Protein AF-A0A368RLR1-F1 (afdb_monomer)

Mean predicted aligned error: 16.62 Å

pLDDT: mean 77.95, std 17.74, range [34.47, 95.94]

Secondary structure (DSSP, 8-state):
-----------------------------------S-HHHHHHHHHHHHHHHHHHHHHHHHHHHHHHHTT--TTSHHHHHHHHHHHH-HHHHHHHHH---HHHHHHHHHHHHHHHH--

Sequence (118 aa):
MQRTWSRTPPASSARAMSKRPVWEFSVDSPTKKRSDNLEQYIRELSESVAKRSLQRADRTHDQMILKEDGIQEGSPLHNQAMYLCTKSAEYRSTFMEMTTKEGRMSWIQFYWDMTNKK

Radius of gyration: 34.32 Å; Cα contacts (8 Å, |Δi|>4): 33; chains: 1; bounding box: 78×87×54 Å

Structure (mmCIF, N/CA/C/O backbone):
data_AF-A0A368RLR1-F1
#
_entry.id   AF-A0A368RLR1-F1
#
loop_
_atom_site.group_PDB
_atom_site.id
_atom_site.type_symbol
_atom_site.label_atom_id
_atom_site.label_alt_id
_atom_site.label_comp_id
_atom_site.label_asym_id
_atom_site.label_entity_id
_atom_site.label_seq_id
_atom_site.pdbx_PDB_ins_code
_atom_site.Cartn_x
_atom_site.Cartn_y
_atom_site.Cartn_z
_atom_site.occupancy
_atom_site.B_iso_or_equiv
_atom_si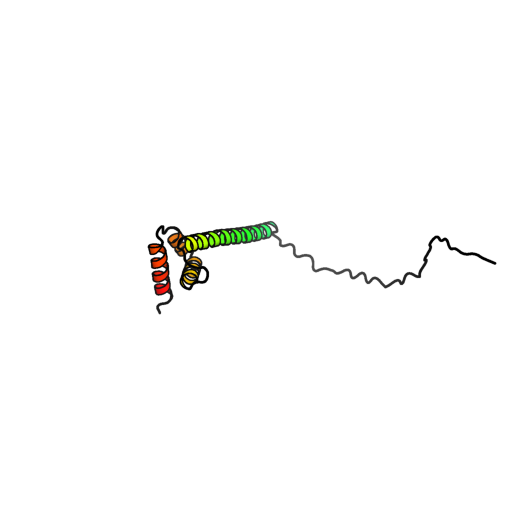te.auth_seq_id
_atom_site.auth_comp_id
_atom_site.auth_asym_id
_atom_site.auth_atom_id
_atom_site.pdbx_PDB_model_num
ATOM 1 N N . MET A 1 1 ? 58.341 -78.512 -7.259 1.00 36.22 1 MET A N 1
ATOM 2 C CA . MET A 1 1 ? 58.090 -77.752 -6.010 1.00 36.22 1 MET A CA 1
ATOM 3 C C . MET A 1 1 ? 58.127 -76.264 -6.339 1.00 36.22 1 MET A C 1
ATOM 5 O O . MET A 1 1 ? 59.086 -75.919 -6.999 1.00 36.22 1 MET A O 1
ATOM 9 N N . GLN A 1 2 ? 57.124 -75.475 -5.898 1.00 35.88 2 GLN A N 1
ATOM 10 C CA . GLN A 1 2 ? 57.090 -74.020 -5.545 1.00 35.88 2 GLN A CA 1
ATOM 11 C C . GLN A 1 2 ? 57.892 -72.985 -6.410 1.00 35.88 2 GLN A C 1
ATOM 13 O O . GLN A 1 2 ? 58.951 -73.291 -6.923 1.00 35.88 2 GLN A O 1
ATOM 18 N N . ARG A 1 3 ? 57.520 -71.703 -6.581 1.00 34.47 3 ARG A N 1
ATOM 19 C CA . ARG A 1 3 ? 56.666 -70.780 -5.796 1.00 34.47 3 ARG A CA 1
ATOM 20 C C . ARG A 1 3 ? 56.259 -69.540 -6.651 1.00 34.47 3 ARG A C 1
ATOM 22 O O . ARG A 1 3 ? 56.847 -69.310 -7.700 1.00 34.47 3 ARG A O 1
ATOM 29 N N . THR A 1 4 ? 55.294 -68.737 -6.187 1.00 46.28 4 THR A N 1
ATOM 30 C CA . THR A 1 4 ? 54.878 -67.405 -6.721 1.00 46.28 4 THR A CA 1
ATOM 31 C C . THR A 1 4 ? 55.772 -66.255 -6.173 1.00 46.28 4 THR A C 1
ATOM 33 O O . THR A 1 4 ? 56.613 -66.534 -5.320 1.00 46.28 4 THR A O 1
ATOM 36 N N . TRP A 1 5 ? 55.738 -64.970 -6.591 1.00 40.34 5 TRP A N 1
ATOM 37 C CA . TRP A 1 5 ? 54.666 -64.066 -7.092 1.00 40.34 5 TRP A CA 1
ATOM 38 C C . TRP A 1 5 ? 55.147 -62.994 -8.125 1.00 40.34 5 TRP A C 1
ATOM 40 O O . TRP A 1 5 ? 56.313 -62.950 -8.502 1.00 40.34 5 TRP A O 1
ATOM 50 N N . SER A 1 6 ? 54.215 -62.143 -8.585 1.00 52.69 6 SER A N 1
ATOM 51 C CA . SER A 1 6 ? 54.275 -61.122 -9.660 1.00 52.69 6 SER A CA 1
ATOM 52 C C . SER A 1 6 ? 55.084 -59.832 -9.390 1.00 52.69 6 SER A C 1
ATOM 54 O O . SER A 1 6 ? 55.130 -59.366 -8.253 1.00 52.69 6 SER A O 1
ATOM 56 N N . ARG A 1 7 ? 55.545 -59.138 -10.457 1.00 39.38 7 ARG A N 1
ATOM 57 C CA . ARG A 1 7 ? 55.796 -57.670 -10.463 1.00 39.38 7 ARG A CA 1
ATOM 58 C C . ARG A 1 7 ? 55.817 -57.047 -11.885 1.00 39.38 7 ARG A C 1
ATOM 60 O O . ARG A 1 7 ? 56.565 -57.500 -12.740 1.00 39.38 7 ARG A O 1
ATOM 67 N N . THR A 1 8 ? 55.004 -56.011 -12.122 1.00 48.94 8 THR A N 1
ATOM 68 C CA . THR A 1 8 ? 55.013 -55.059 -13.275 1.00 48.94 8 THR A CA 1
ATOM 69 C C . THR A 1 8 ? 56.069 -53.939 -13.058 1.00 48.94 8 THR A C 1
ATOM 71 O O . THR A 1 8 ? 56.633 -53.944 -11.959 1.00 48.94 8 THR A O 1
ATOM 74 N N . PRO A 1 9 ? 56.374 -52.966 -13.975 1.00 56.66 9 PRO A N 1
ATOM 75 C CA . PRO A 1 9 ? 55.617 -52.406 -15.133 1.00 56.66 9 PRO A CA 1
ATOM 76 C C . PRO A 1 9 ? 56.540 -52.111 -16.376 1.00 56.66 9 PRO A C 1
ATOM 78 O O . PRO A 1 9 ? 57.556 -52.795 -16.473 1.00 56.66 9 PRO A O 1
ATOM 81 N N . PRO A 1 10 ? 56.324 -51.124 -17.298 1.00 51.19 10 PRO A N 1
ATOM 82 C CA . PRO A 1 10 ? 55.143 -50.319 -17.662 1.00 51.19 10 PRO A CA 1
ATOM 83 C C . PRO A 1 10 ? 54.777 -50.281 -19.179 1.00 51.19 10 PRO A C 1
ATOM 85 O O . PRO A 1 10 ? 55.500 -50.747 -20.048 1.00 51.19 10 PRO A O 1
ATOM 88 N N . ALA A 1 11 ? 53.624 -49.658 -19.450 1.00 42.69 11 ALA A N 1
ATOM 89 C CA . ALA A 1 11 ? 53.169 -48.943 -20.658 1.00 42.69 11 ALA A CA 1
ATOM 90 C C . ALA A 1 11 ? 53.963 -48.988 -21.994 1.00 42.69 11 ALA A C 1
ATOM 92 O O . ALA A 1 11 ? 55.068 -48.468 -22.093 1.00 42.69 11 ALA A O 1
ATOM 93 N N . SER A 1 12 ? 53.244 -49.283 -23.088 1.00 47.06 12 SER A N 1
ATOM 94 C CA . SER A 1 12 ? 52.764 -48.211 -23.989 1.00 47.06 12 SER A CA 1
ATOM 95 C C . SER A 1 12 ? 51.608 -48.693 -24.879 1.00 47.06 12 SER A C 1
ATOM 97 O O . SER A 1 12 ? 51.755 -49.611 -25.682 1.00 47.06 12 SER A O 1
ATOM 99 N N . SER A 1 13 ? 50.429 -48.082 -24.730 1.00 51.44 13 SER A N 1
ATOM 100 C CA . SER A 1 13 ? 49.223 -48.424 -25.497 1.00 51.44 13 SER A CA 1
ATOM 101 C C . SER A 1 13 ? 49.091 -47.531 -26.733 1.00 51.44 13 SER A C 1
ATOM 103 O O . SER A 1 13 ? 48.354 -46.544 -26.714 1.00 51.44 13 SER A O 1
ATOM 105 N N . ALA A 1 14 ? 49.716 -47.923 -27.844 1.00 52.25 14 ALA A N 1
ATOM 106 C CA . ALA A 1 14 ? 49.429 -47.356 -29.164 1.00 52.25 14 ALA A CA 1
ATOM 107 C C . ALA A 1 14 ? 48.108 -47.920 -29.737 1.00 52.25 14 ALA A C 1
ATOM 109 O O . ALA A 1 14 ? 48.084 -48.564 -30.785 1.00 52.25 14 ALA A O 1
ATOM 110 N N . ARG A 1 15 ? 46.983 -47.716 -29.033 1.00 52.31 15 ARG A N 1
ATOM 111 C CA . ARG A 1 15 ? 45.656 -48.054 -29.574 1.00 52.31 15 ARG A CA 1
ATOM 112 C C . ARG A 1 15 ? 45.327 -47.109 -30.724 1.00 52.31 15 ARG A C 1
ATOM 114 O O . ARG A 1 15 ? 45.441 -45.895 -30.582 1.00 52.31 15 ARG A O 1
ATOM 121 N N . ALA A 1 16 ? 44.889 -47.689 -31.840 1.00 55.06 16 ALA A N 1
ATOM 122 C CA . ALA A 1 16 ? 44.494 -46.969 -33.042 1.00 55.06 16 ALA A CA 1
ATOM 123 C C . ALA A 1 16 ? 43.513 -45.830 -32.716 1.00 55.06 16 ALA A C 1
ATOM 125 O O . ALA A 1 16 ? 42.386 -46.059 -32.270 1.00 55.06 16 ALA A O 1
ATOM 126 N N . MET A 1 17 ? 43.955 -44.594 -32.947 1.00 53.47 17 MET A N 1
ATOM 127 C CA . MET A 1 17 ? 43.134 -43.401 -32.770 1.00 53.47 17 MET A CA 1
ATOM 128 C C . MET A 1 17 ? 42.078 -43.361 -33.875 1.00 53.47 17 MET A C 1
ATOM 130 O O . MET A 1 17 ? 42.378 -43.033 -35.023 1.00 53.47 17 MET A O 1
ATOM 134 N N . SER A 1 18 ? 40.833 -43.684 -33.518 1.00 58.72 18 SER A N 1
ATOM 135 C CA . SER A 1 18 ? 39.663 -43.443 -34.363 1.00 58.72 18 SER A CA 1
ATOM 136 C C . SER A 1 18 ? 39.580 -41.949 -34.686 1.00 58.72 18 SER A C 1
ATOM 138 O O . SER A 1 18 ? 39.123 -41.148 -33.867 1.00 58.72 18 S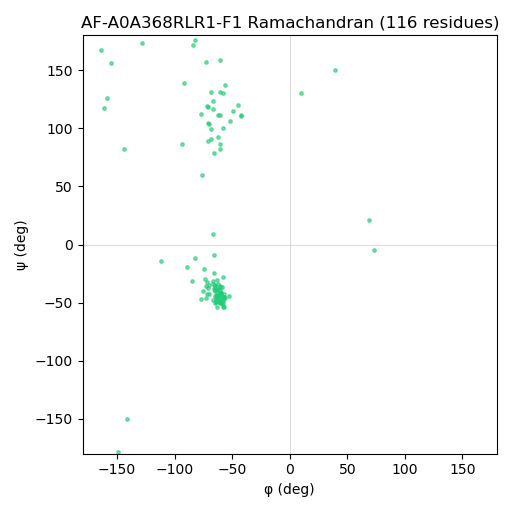ER A O 1
ATOM 140 N N . LYS A 1 19 ? 40.032 -41.558 -35.884 1.00 63.03 19 LYS A N 1
ATOM 141 C CA . LYS A 1 19 ? 39.802 -40.211 -36.407 1.00 63.03 19 LYS A CA 1
ATOM 142 C C . LYS A 1 19 ? 38.325 -40.080 -36.766 1.00 63.03 19 LYS A C 1
ATOM 144 O O . LYS A 1 19 ? 37.926 -40.337 -37.898 1.00 63.03 19 LYS A O 1
ATOM 149 N N . ARG A 1 20 ? 37.513 -39.665 -35.792 1.00 61.19 20 ARG A N 1
ATOM 150 C CA . ARG A 1 20 ? 36.219 -39.045 -36.090 1.00 61.19 20 ARG A CA 1
ATOM 151 C C . ARG A 1 20 ? 36.504 -37.824 -36.975 1.00 61.19 20 ARG A C 1
ATOM 153 O O . ARG A 1 20 ? 37.386 -37.047 -36.602 1.00 61.19 20 ARG A O 1
ATOM 160 N N . PRO A 1 21 ? 35.818 -37.635 -38.115 1.00 59.28 21 PRO A N 1
ATOM 161 C CA . PRO A 1 21 ? 35.918 -36.381 -38.841 1.00 59.28 21 PRO A CA 1
ATOM 162 C C . PRO A 1 21 ? 35.382 -35.281 -37.925 1.00 59.28 21 PRO A C 1
ATOM 164 O O . PRO A 1 21 ? 34.195 -35.259 -37.599 1.00 59.28 21 PRO A O 1
ATOM 167 N N . VAL A 1 22 ? 36.270 -34.399 -37.467 1.00 57.81 22 VAL A N 1
ATOM 168 C CA . VAL A 1 22 ? 35.862 -33.160 -36.811 1.00 57.81 22 VAL A CA 1
ATOM 169 C C . VAL A 1 22 ? 35.266 -32.304 -37.912 1.00 57.81 22 VAL A C 1
ATOM 171 O O . VAL A 1 22 ? 35.985 -31.768 -38.750 1.00 57.81 22 VAL A O 1
ATOM 174 N N . TRP A 1 23 ? 33.939 -32.225 -37.941 1.00 56.97 23 TRP A N 1
ATOM 175 C CA . TRP A 1 23 ? 33.275 -31.165 -38.677 1.00 56.97 23 TRP A CA 1
ATOM 176 C C . TRP A 1 23 ? 33.584 -29.882 -37.915 1.00 56.97 23 TRP A C 1
ATOM 178 O O . TRP A 1 23 ? 32.966 -29.601 -36.887 1.00 56.97 23 TRP A O 1
ATOM 188 N N . GLU A 1 24 ? 34.568 -29.127 -38.402 1.00 60.03 24 GLU A N 1
ATOM 189 C CA . GLU A 1 24 ? 34.716 -27.717 -38.064 1.00 60.03 24 GLU A CA 1
ATOM 190 C C . GLU A 1 24 ? 33.510 -26.980 -38.648 1.00 60.03 24 GLU A C 1
ATOM 192 O O . GLU A 1 24 ? 33.565 -26.347 -39.701 1.00 60.03 24 GLU A O 1
ATOM 197 N N . PHE A 1 25 ? 32.379 -27.088 -37.951 1.00 52.97 25 PHE A N 1
ATOM 198 C CA . PHE A 1 25 ? 31.315 -26.116 -38.077 1.00 52.97 25 PHE A CA 1
ATOM 199 C C . PHE A 1 25 ? 31.898 -24.789 -37.601 1.00 52.97 25 PHE A C 1
ATOM 201 O O . PHE A 1 25 ? 31.865 -24.470 -36.411 1.00 52.97 25 PHE A O 1
ATOM 208 N N . SER A 1 26 ? 32.429 -24.017 -38.551 1.00 63.97 26 SER A N 1
ATOM 209 C CA . SER A 1 26 ? 32.508 -22.572 -38.416 1.00 63.97 26 SER A CA 1
ATOM 210 C C . SER A 1 26 ? 31.071 -22.085 -38.277 1.00 63.97 26 SER A C 1
ATOM 212 O O . SER A 1 26 ? 30.368 -21.836 -39.256 1.00 63.97 26 SER A O 1
ATOM 214 N N . VAL A 1 27 ? 30.594 -22.083 -37.033 1.00 60.97 27 VAL A N 1
ATOM 215 C CA . VAL A 1 27 ? 29.318 -21.499 -36.662 1.00 60.97 27 VAL A CA 1
ATOM 216 C C . VAL A 1 27 ? 29.481 -20.000 -36.827 1.00 60.97 27 VAL A C 1
ATOM 218 O O . VAL A 1 27 ? 29.919 -19.313 -35.902 1.00 60.97 27 VAL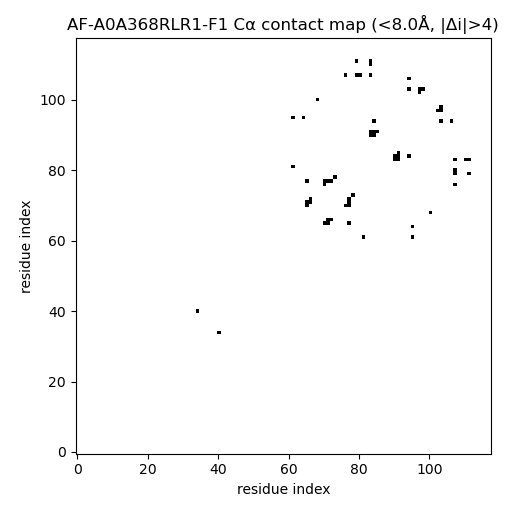 A O 1
ATOM 221 N N . ASP A 1 28 ? 29.149 -19.516 -38.026 1.00 65.00 28 ASP A N 1
ATOM 222 C CA . ASP A 1 28 ? 28.937 -18.099 -38.305 1.00 65.00 28 ASP A CA 1
ATOM 223 C C . ASP A 1 28 ? 27.778 -17.624 -37.424 1.00 65.00 28 ASP A C 1
ATOM 225 O O . ASP A 1 28 ? 26.596 -17.669 -37.766 1.00 65.00 28 ASP A O 1
ATOM 229 N N . SER A 1 29 ? 28.141 -17.329 -36.180 1.00 62.06 29 SER A N 1
ATOM 230 C CA . SER A 1 29 ? 27.228 -16.943 -35.128 1.00 62.06 29 SER A CA 1
ATOM 231 C C . SER A 1 29 ? 26.765 -15.546 -35.498 1.00 62.06 29 SER A C 1
ATOM 233 O O . SER A 1 29 ? 27.629 -14.665 -35.556 1.00 62.06 29 SER A O 1
ATOM 235 N N . PRO A 1 30 ? 25.455 -15.323 -35.740 1.00 68.88 30 PRO A N 1
ATOM 236 C CA . PRO A 1 30 ? 24.948 -14.062 -36.264 1.00 68.88 30 PRO A CA 1
ATOM 237 C C . PRO A 1 30 ? 25.585 -12.894 -35.529 1.00 68.88 30 PRO A C 1
ATOM 239 O O . PRO A 1 30 ? 25.488 -12.833 -34.297 1.00 68.88 30 PRO A O 1
ATOM 242 N N . THR A 1 31 ? 26.290 -12.040 -36.281 1.00 61.16 31 THR A N 1
ATOM 243 C CA . THR A 1 31 ? 27.268 -11.080 -35.760 1.00 61.16 31 THR A CA 1
ATOM 244 C C . THR A 1 31 ? 26.721 -10.429 -34.505 1.00 61.16 31 THR A C 1
ATOM 246 O O . THR A 1 31 ? 25.716 -9.719 -34.592 1.00 61.16 31 THR A O 1
ATOM 249 N N . LYS A 1 32 ? 27.326 -10.735 -33.340 1.00 61.50 32 LYS A N 1
ATOM 250 C CA . LYS A 1 32 ? 26.791 -10.364 -32.018 1.00 61.50 32 LYS A CA 1
ATOM 251 C C . LYS A 1 32 ? 26.285 -8.932 -32.091 1.00 61.50 32 LYS A C 1
ATOM 253 O O . LYS A 1 32 ? 27.116 -8.028 -32.199 1.00 61.50 32 LYS A O 1
ATOM 258 N N . LYS A 1 33 ? 24.958 -8.741 -32.017 1.00 64.06 33 LYS A N 1
ATOM 259 C CA . LYS A 1 33 ? 24.351 -7.407 -31.995 1.00 64.06 33 LYS A CA 1
ATOM 260 C C . LYS A 1 33 ? 25.055 -6.620 -30.900 1.00 64.06 33 LYS A C 1
ATOM 262 O O . LYS A 1 33 ? 24.857 -6.886 -29.713 1.00 64.06 33 LYS A O 1
ATOM 267 N N . ARG A 1 34 ? 25.916 -5.685 -31.301 1.00 60.75 34 ARG A N 1
ATOM 268 C CA . ARG A 1 34 ? 26.335 -4.625 -30.402 1.00 60.75 34 ARG A CA 1
ATOM 269 C C . ARG A 1 34 ? 25.060 -3.828 -30.188 1.00 60.75 34 ARG A C 1
ATOM 271 O O . ARG A 1 34 ? 24.462 -3.350 -31.142 1.00 60.75 34 ARG A O 1
ATOM 278 N N . SER A 1 35 ? 24.578 -3.786 -28.952 1.00 60.53 35 SER A N 1
ATOM 279 C CA . SER A 1 35 ? 23.702 -2.695 -28.572 1.00 60.53 35 SER A CA 1
ATOM 280 C C . SER A 1 35 ? 24.546 -1.440 -28.761 1.00 60.53 35 SER 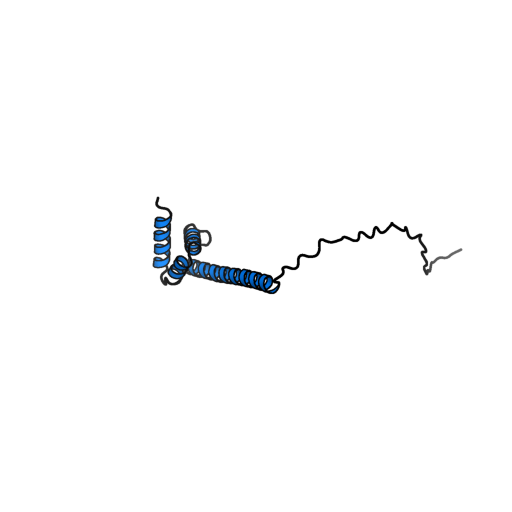A C 1
ATOM 282 O O . SER A 1 35 ? 25.528 -1.257 -28.043 1.00 60.53 35 SER A O 1
ATOM 284 N N . ASP A 1 36 ? 24.207 -0.607 -29.746 1.00 61.16 36 ASP A N 1
ATOM 285 C CA . ASP A 1 36 ? 25.012 0.565 -30.138 1.00 61.16 36 ASP A CA 1
ATOM 286 C C . ASP A 1 36 ? 25.071 1.662 -29.055 1.00 61.16 36 ASP A C 1
ATOM 288 O O . ASP A 1 36 ? 25.598 2.749 -29.265 1.00 61.16 36 ASP A O 1
ATOM 292 N N . ASN A 1 37 ? 24.566 1.357 -27.858 1.00 76.62 37 ASN A N 1
ATOM 293 C CA . ASN A 1 37 ? 24.737 2.135 -26.651 1.00 76.62 37 ASN A CA 1
ATOM 294 C C . ASN A 1 37 ? 24.866 1.205 -25.421 1.00 76.62 37 ASN A C 1
ATOM 296 O O . ASN A 1 37 ? 23.899 0.934 -24.703 1.00 76.62 37 ASN A O 1
ATOM 300 N N . LEU A 1 38 ? 26.076 0.680 -25.181 1.00 86.62 38 LEU A N 1
ATOM 301 C CA . LEU A 1 38 ? 26.392 -0.131 -23.993 1.00 86.62 38 LEU A CA 1
ATOM 302 C C . LEU A 1 38 ? 26.130 0.643 -22.689 1.00 86.62 38 LEU A C 1
ATOM 304 O O . LEU A 1 38 ? 25.649 0.064 -21.718 1.00 86.62 38 LEU A O 1
ATOM 308 N N . GLU A 1 39 ? 26.400 1.949 -22.677 1.00 86.88 39 GLU A N 1
ATOM 309 C CA . GLU A 1 39 ? 26.158 2.823 -21.525 1.00 86.88 39 GLU A CA 1
ATOM 310 C C . GLU A 1 39 ? 24.665 2.946 -21.207 1.00 86.88 39 GLU A C 1
ATOM 312 O O . GLU A 1 39 ? 24.275 2.902 -20.042 1.00 86.88 39 GLU A O 1
ATOM 317 N N . GLN A 1 40 ? 23.809 3.031 -22.229 1.00 88.06 40 GLN A N 1
ATOM 318 C CA . GLN A 1 40 ? 22.358 2.987 -22.062 1.00 88.06 40 GLN A CA 1
ATOM 319 C C . GLN A 1 40 ? 21.889 1.648 -21.499 1.00 88.06 40 GLN A C 1
ATOM 321 O O . GLN A 1 40 ? 21.105 1.650 -20.557 1.00 88.06 40 GLN A O 1
ATOM 326 N N . TYR A 1 41 ? 22.409 0.521 -21.991 1.00 88.81 41 TYR A N 1
ATOM 327 C CA . TYR A 1 41 ? 22.076 -0.790 -21.427 1.00 88.81 41 TYR A CA 1
ATOM 328 C C . TYR A 1 41 ? 22.489 -0.908 -19.947 1.00 88.81 41 TYR A C 1
ATOM 330 O O . TYR A 1 41 ? 21.717 -1.394 -19.121 1.00 88.81 41 TYR A O 1
ATOM 338 N N . ILE A 1 42 ? 23.676 -0.405 -19.583 1.00 93.00 42 ILE A N 1
ATOM 339 C CA . ILE A 1 42 ? 24.148 -0.349 -18.188 1.00 93.00 42 ILE A CA 1
ATOM 340 C C . ILE A 1 42 ? 23.266 0.581 -17.339 1.00 93.00 42 ILE A C 1
ATOM 342 O O . ILE A 1 42 ? 22.944 0.239 -16.198 1.00 93.00 42 ILE A O 1
ATOM 346 N N . ARG A 1 43 ? 22.837 1.728 -17.881 1.00 92.75 43 ARG A N 1
ATOM 347 C CA . ARG A 1 43 ? 21.932 2.676 -17.213 1.00 92.75 43 ARG A CA 1
ATOM 348 C C . ARG A 1 43 ? 20.556 2.061 -16.966 1.00 92.75 43 ARG A C 1
ATOM 350 O O . ARG A 1 43 ? 20.098 2.069 -15.830 1.00 92.75 43 ARG A O 1
ATOM 357 N N . GLU A 1 44 ? 19.940 1.465 -17.983 1.00 91.75 44 GLU A N 1
ATOM 358 C CA . GLU A 1 44 ? 18.638 0.789 -17.885 1.00 91.75 44 GLU A CA 1
ATOM 359 C C . GLU A 1 44 ? 18.677 -0.374 -16.880 1.00 91.75 44 GLU A C 1
ATOM 361 O O . GLU A 1 44 ? 17.783 -0.502 -16.039 1.00 91.75 44 GLU A O 1
ATOM 366 N N 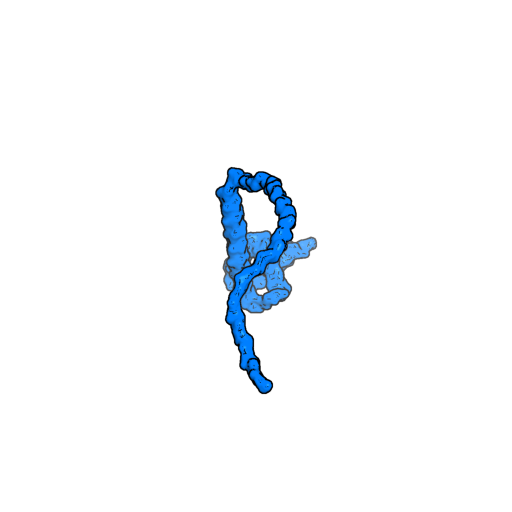. LEU A 1 45 ? 19.754 -1.172 -16.887 1.00 93.12 45 LEU A N 1
ATOM 367 C CA . LEU A 1 45 ? 20.012 -2.184 -15.859 1.00 93.12 45 LEU A CA 1
ATOM 368 C C . LEU A 1 45 ? 20.084 -1.567 -14.459 1.00 93.12 45 LEU A C 1
ATOM 370 O O . LEU A 1 45 ? 19.373 -2.022 -13.561 1.00 93.12 45 LEU A O 1
ATOM 374 N N . SER A 1 46 ? 20.905 -0.532 -14.280 1.00 92.31 46 SER A N 1
ATOM 375 C CA . SER A 1 46 ? 21.115 0.145 -12.993 1.00 92.31 46 SER A CA 1
ATOM 376 C C . SER A 1 46 ? 19.815 0.733 -12.444 1.00 92.31 46 SER A C 1
ATOM 378 O O . SER A 1 46 ? 19.466 0.493 -11.289 1.00 92.31 46 SER A O 1
ATOM 380 N N . GLU A 1 47 ? 19.036 1.410 -13.290 1.00 92.38 47 GLU A N 1
ATOM 381 C CA . GLU A 1 47 ? 17.699 1.899 -12.953 1.00 92.38 47 GLU A CA 1
ATOM 382 C C . GLU A 1 47 ? 16.744 0.763 -12.572 1.00 92.38 47 GLU A C 1
ATOM 384 O O . GLU A 1 47 ? 16.000 0.889 -11.601 1.00 92.38 47 GLU A O 1
ATOM 389 N N . SER A 1 48 ? 16.749 -0.355 -13.308 1.00 89.25 48 SER A N 1
ATOM 390 C CA . SER A 1 48 ? 15.875 -1.498 -13.011 1.00 89.25 48 SER A CA 1
ATOM 391 C C . SER A 1 48 ? 16.202 -2.146 -11.660 1.00 89.25 48 SER A C 1
ATOM 393 O O . SER A 1 48 ? 15.297 -2.583 -10.943 1.00 89.25 48 SER A O 1
ATOM 395 N N . VAL A 1 49 ? 17.486 -2.175 -11.283 1.00 90.19 49 VAL A N 1
ATOM 396 C CA . VAL A 1 49 ? 17.957 -2.679 -9.989 1.00 90.19 49 VAL A CA 1
ATOM 397 C C . VAL A 1 49 ? 17.596 -1.700 -8.874 1.00 90.19 49 VAL A C 1
ATOM 399 O O . VAL A 1 49 ? 17.030 -2.137 -7.875 1.00 90.19 49 VAL A O 1
ATOM 402 N N . ALA A 1 50 ? 17.828 -0.397 -9.064 1.00 87.44 50 ALA A N 1
ATOM 403 C CA . ALA A 1 50 ? 17.495 0.646 -8.092 1.00 87.44 50 ALA A CA 1
ATOM 404 C C . ALA A 1 50 ? 15.982 0.736 -7.815 1.00 87.44 50 ALA A C 1
ATOM 406 O O . ALA A 1 50 ? 15.554 0.776 -6.662 1.00 87.44 50 ALA A O 1
ATOM 407 N N . LYS A 1 51 ? 15.145 0.675 -8.862 1.00 84.38 51 LYS A N 1
ATOM 408 C CA . LYS A 1 51 ? 13.677 0.619 -8.725 1.00 84.38 51 LYS A CA 1
ATOM 409 C C . LYS A 1 51 ? 13.244 -0.626 -7.936 1.00 84.38 51 LYS A C 1
ATOM 411 O O . LYS A 1 51 ? 12.361 -0.543 -7.086 1.00 84.38 51 LYS A O 1
ATOM 416 N N . ARG A 1 52 ? 13.894 -1.777 -8.162 1.00 77.94 52 ARG A N 1
ATOM 417 C CA . ARG A 1 52 ? 13.602 -3.038 -7.456 1.00 77.94 52 ARG A CA 1
ATOM 418 C C . ARG A 1 52 ? 14.084 -3.049 -6.001 1.00 77.94 52 ARG A C 1
ATOM 420 O O . ARG A 1 52 ? 13.429 -3.674 -5.170 1.00 77.94 52 ARG A O 1
ATOM 427 N N . SER A 1 53 ? 15.217 -2.421 -5.679 1.00 71.31 53 SER A N 1
ATOM 428 C CA . SER A 1 53 ? 15.690 -2.318 -4.292 1.00 71.31 53 SER A CA 1
ATOM 429 C C . SER A 1 53 ? 14.807 -1.379 -3.474 1.00 71.31 53 SER A C 1
ATOM 431 O O . SER A 1 53 ? 14.412 -1.761 -2.374 1.00 71.31 53 SER A O 1
ATOM 433 N N . LEU A 1 54 ? 14.412 -0.233 -4.040 1.00 72.12 54 LEU A N 1
ATOM 434 C CA . LEU A 1 54 ? 13.476 0.706 -3.415 1.00 72.12 54 LEU A CA 1
ATOM 435 C C . LEU A 1 54 ? 12.138 0.025 -3.079 1.00 72.12 54 LEU A C 1
ATOM 437 O O . LEU A 1 54 ? 11.769 -0.049 -1.912 1.00 72.12 54 LEU A O 1
ATOM 441 N N . GLN A 1 55 ? 11.496 -0.622 -4.061 1.00 71.00 55 GLN A N 1
ATOM 442 C CA . GLN A 1 55 ? 10.232 -1.350 -3.851 1.00 71.00 55 GLN A CA 1
ATOM 443 C C . GLN A 1 55 ? 10.307 -2.459 -2.786 1.00 71.00 55 GLN A C 1
ATOM 445 O O . GLN A 1 55 ? 9.289 -2.808 -2.188 1.00 71.00 55 GLN A O 1
ATOM 450 N N . ARG A 1 56 ? 11.485 -3.059 -2.558 1.00 68.56 56 ARG A N 1
ATOM 451 C CA . ARG A 1 56 ? 11.672 -4.055 -1.490 1.00 68.56 56 ARG A CA 1
ATOM 452 C C . ARG A 1 56 ? 11.785 -3.401 -0.119 1.00 68.56 56 ARG A C 1
ATOM 454 O O . ARG A 1 56 ? 11.113 -3.867 0.794 1.00 68.56 56 ARG A O 1
ATOM 461 N N . ALA A 1 57 ? 12.592 -2.347 0.004 1.00 68.25 57 ALA A N 1
ATOM 462 C CA . ALA A 1 57 ? 12.732 -1.583 1.243 1.00 68.25 57 ALA A CA 1
ATOM 463 C C . ALA A 1 57 ? 11.383 -0.987 1.685 1.00 68.25 57 ALA A C 1
ATOM 465 O O . ALA A 1 57 ? 10.999 -1.102 2.850 1.00 68.25 57 ALA A O 1
ATOM 466 N N . ASP A 1 58 ? 10.624 -0.459 0.724 1.00 69.81 58 ASP A N 1
ATOM 467 C CA . ASP A 1 58 ? 9.277 0.061 0.938 1.00 69.81 58 ASP A CA 1
ATOM 468 C C . ASP A 1 58 ? 8.335 -1.007 1.509 1.00 69.81 58 ASP A C 1
ATOM 470 O O . ASP A 1 58 ? 7.776 -0.835 2.592 1.00 69.81 58 ASP A O 1
ATOM 474 N N . ARG A 1 59 ? 8.234 -2.167 0.845 1.00 71.44 59 ARG A N 1
ATOM 475 C CA . ARG A 1 59 ? 7.385 -3.280 1.306 1.00 71.44 59 ARG A CA 1
ATOM 476 C C . ARG A 1 59 ? 7.772 -3.811 2.684 1.00 71.44 59 ARG A C 1
ATOM 478 O O . ARG A 1 59 ? 6.884 -4.203 3.436 1.00 71.44 59 ARG A O 1
ATOM 485 N N . THR A 1 60 ? 9.062 -3.835 3.026 1.00 75.38 60 THR A N 1
ATOM 486 C CA . THR A 1 60 ? 9.483 -4.246 4.374 1.00 75.38 60 THR A CA 1
ATOM 487 C C . THR A 1 60 ? 9.032 -3.262 5.449 1.00 75.38 60 THR A C 1
ATOM 489 O O . THR A 1 60 ? 8.686 -3.700 6.543 1.00 75.38 60 THR A O 1
ATOM 492 N N . HIS A 1 61 ? 8.975 -1.960 5.151 1.00 78.25 61 HIS A N 1
ATOM 493 C CA . HIS A 1 61 ? 8.486 -0.967 6.107 1.00 78.25 61 HIS A CA 1
ATOM 494 C C . HIS A 1 61 ? 6.966 -1.068 6.304 1.00 78.25 61 HIS A C 1
ATOM 496 O O . HIS A 1 61 ? 6.498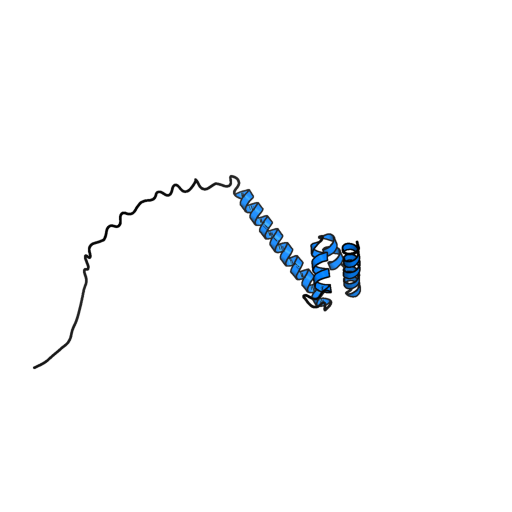 -1.108 7.441 1.00 78.25 61 HIS A O 1
ATOM 502 N N . ASP A 1 62 ? 6.210 -1.246 5.215 1.00 82.38 62 ASP A N 1
ATOM 503 C CA . ASP A 1 62 ? 4.751 -1.415 5.259 1.00 82.38 62 ASP A CA 1
ATOM 504 C C . ASP A 1 62 ? 4.349 -2.614 6.141 1.00 82.38 62 ASP A C 1
ATOM 506 O O . ASP A 1 62 ? 3.449 -2.525 6.977 1.00 82.38 62 ASP A O 1
ATOM 510 N N . GLN A 1 63 ? 5.075 -3.731 6.009 1.00 84.50 63 GLN A N 1
ATOM 511 C CA . GLN A 1 63 ? 4.880 -4.927 6.833 1.00 84.50 63 GLN A CA 1
ATOM 512 C C . GLN A 1 63 ? 5.245 -4.717 8.311 1.00 84.50 63 GLN A C 1
ATOM 514 O O . GLN A 1 63 ? 4.630 -5.345 9.175 1.00 84.50 63 GLN A O 1
ATOM 519 N N . MET A 1 64 ? 6.217 -3.851 8.627 1.00 85.88 64 MET A N 1
ATOM 520 C CA . MET A 1 64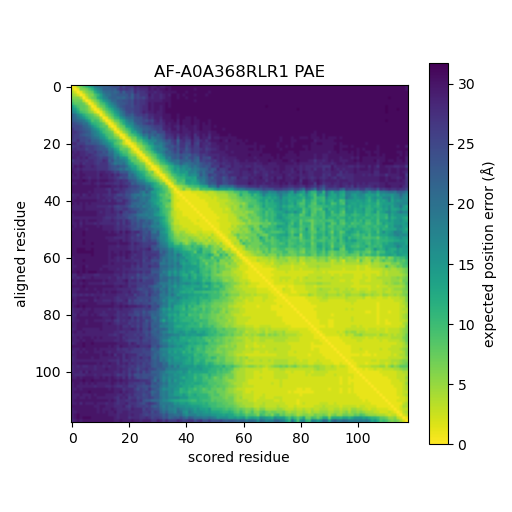 ? 6.577 -3.542 10.015 1.00 85.88 64 MET A CA 1
ATOM 521 C C . MET A 1 64 ? 5.449 -2.804 10.739 1.00 85.88 64 MET A C 1
ATOM 523 O O . MET A 1 64 ? 5.074 -3.239 11.825 1.00 85.88 64 MET A O 1
ATOM 527 N N . ILE A 1 65 ? 4.864 -1.767 10.129 1.00 90.50 65 ILE A N 1
ATOM 528 C CA . ILE A 1 65 ? 3.777 -0.990 10.754 1.00 90.50 65 ILE A CA 1
ATOM 529 C C . ILE A 1 65 ? 2.530 -1.860 10.968 1.00 90.50 65 ILE A C 1
ATOM 531 O O . ILE A 1 65 ? 1.957 -1.866 12.056 1.00 90.50 65 ILE A O 1
ATOM 535 N N . LEU A 1 66 ? 2.153 -2.686 9.984 1.00 92.00 66 LEU A N 1
ATOM 536 C CA . LEU A 1 66 ? 1.030 -3.622 10.141 1.00 92.00 66 LEU A CA 1
ATOM 537 C C . LEU A 1 66 ? 1.269 -4.632 11.277 1.00 92.00 66 LEU A C 1
ATOM 539 O O . LEU A 1 66 ? 0.346 -4.973 12.017 1.00 92.00 66 LEU A O 1
ATOM 543 N N . LYS A 1 67 ? 2.512 -5.092 11.454 1.00 92.12 67 LYS A N 1
ATOM 544 C CA . LYS A 1 67 ? 2.882 -5.992 12.552 1.00 92.12 67 LYS A CA 1
ATOM 545 C C . LYS A 1 67 ? 2.877 -5.286 13.912 1.00 92.12 67 LYS A C 1
ATOM 547 O O . LYS A 1 67 ? 2.461 -5.900 14.892 1.00 92.12 67 LYS A O 1
ATOM 552 N N . GLU A 1 68 ? 3.307 -4.028 13.976 1.00 91.50 68 GLU A N 1
ATOM 553 C CA . GLU A 1 68 ? 3.237 -3.180 15.175 1.00 91.50 68 GLU A CA 1
ATOM 554 C C . GLU A 1 68 ? 1.783 -2.936 15.608 1.00 91.50 68 GLU A C 1
ATOM 556 O O . GLU A 1 68 ? 1.456 -3.060 16.787 1.00 91.50 68 GLU A O 1
ATOM 561 N N . ASP A 1 69 ? 0.875 -2.745 14.646 1.00 92.12 69 ASP A N 1
ATOM 562 C CA . ASP A 1 69 ? -0.571 -2.701 14.886 1.00 92.12 69 ASP A CA 1
ATOM 563 C C . ASP A 1 69 ? -1.165 -4.037 15.370 1.00 92.12 69 ASP A C 1
ATOM 565 O O . ASP A 1 69 ? -2.339 -4.097 15.752 1.00 92.12 69 ASP A O 1
ATOM 569 N N . GLY A 1 70 ? -0.400 -5.131 15.360 1.00 92.94 70 GLY A N 1
ATOM 570 C CA . GLY A 1 70 ? -0.902 -6.476 15.637 1.00 92.94 70 GLY A CA 1
ATOM 571 C C . GLY A 1 70 ? -1.841 -7.006 14.548 1.00 92.94 70 GLY A C 1
ATOM 572 O O . GLY A 1 70 ? -2.643 -7.903 14.813 1.00 92.94 70 GLY A O 1
ATOM 573 N N . ILE A 1 71 ? -1.775 -6.459 13.330 1.00 93.06 71 ILE A N 1
ATOM 574 C CA . ILE A 1 71 ? -2.542 -6.945 12.181 1.00 93.06 71 ILE A CA 1
ATOM 575 C C . ILE A 1 71 ? -1.850 -8.209 11.666 1.00 93.06 71 ILE A C 1
ATOM 577 O O . ILE A 1 71 ? -0.740 -8.168 11.135 1.00 93.06 71 ILE A O 1
ATOM 581 N N . GLN A 1 72 ? -2.518 -9.352 11.824 1.00 93.00 72 GLN A N 1
ATOM 582 C CA . GLN A 1 72 ? -1.993 -10.646 11.399 1.00 93.00 72 GLN A CA 1
ATOM 583 C C . GLN A 1 72 ? -1.727 -10.668 9.884 1.00 93.00 72 GLN A C 1
ATOM 585 O O . GLN A 1 72 ? -2.599 -10.318 9.083 1.00 93.00 72 GLN A O 1
ATOM 590 N N . GLU A 1 73 ? -0.536 -11.122 9.490 1.00 92.38 73 GLU A N 1
ATOM 591 C CA . GLU A 1 73 ? -0.158 -11.317 8.088 1.00 92.38 73 GLU A CA 1
ATOM 592 C C . GLU A 1 73 ? -1.142 -12.261 7.374 1.00 92.38 73 GLU A C 1
ATOM 594 O O . GLU A 1 73 ? -1.600 -13.256 7.939 1.00 92.38 73 GLU A O 1
ATOM 599 N N . GLY A 1 74 ? -1.522 -11.913 6.143 1.00 89.56 74 GLY A N 1
ATOM 600 C CA . GLY A 1 74 ? -2.517 -12.651 5.357 1.00 89.56 74 GLY A CA 1
ATOM 601 C C . GLY A 1 74 ? -3.978 -12.494 5.808 1.00 89.56 74 GLY A C 1
ATOM 602 O O . GLY A 1 74 ? -4.869 -12.981 5.108 1.00 89.56 74 GLY A O 1
ATOM 603 N N . SER A 1 75 ? -4.263 -11.795 6.917 1.00 93.81 75 SER A N 1
ATOM 604 C CA . SER A 1 75 ? -5.642 -11.444 7.298 1.00 93.81 75 SER A CA 1
ATOM 605 C C . SER A 1 75 ? -6.323 -10.568 6.231 1.00 93.81 75 SER A C 1
ATOM 607 O O . SER A 1 75 ? -5.635 -9.888 5.464 1.00 93.81 75 SER A O 1
ATOM 609 N N . PRO A 1 76 ? -7.671 -10.510 6.176 1.00 94.38 76 PRO A N 1
ATOM 610 C CA . PRO A 1 76 ? -8.370 -9.638 5.232 1.00 94.38 76 PRO A CA 1
ATOM 611 C C . PRO A 1 76 ? -7.895 -8.184 5.320 1.00 94.38 76 PRO A C 1
ATOM 613 O O . PRO A 1 76 ? -7.591 -7.583 4.296 1.00 94.38 76 PRO A O 1
ATOM 616 N N . LEU A 1 77 ? -7.727 -7.661 6.539 1.00 93.81 77 LEU A N 1
ATOM 617 C CA . LEU A 1 77 ? -7.313 -6.279 6.781 1.00 93.81 77 LEU A CA 1
ATOM 618 C C . LEU A 1 77 ? -5.846 -6.022 6.387 1.00 93.81 77 LEU A C 1
ATOM 620 O O . LEU A 1 77 ? -5.544 -4.969 5.829 1.00 93.81 77 LEU A O 1
ATOM 624 N N . HIS A 1 78 ? -4.957 -7.008 6.562 1.00 94.19 78 HIS A N 1
ATOM 625 C CA . HIS A 1 78 ? -3.603 -6.971 5.997 1.00 94.19 78 HIS A CA 1
ATOM 626 C C . HIS A 1 78 ? -3.635 -6.890 4.463 1.00 94.19 78 HIS A C 1
ATOM 628 O O . HIS A 1 78 ? -2.984 -6.032 3.872 1.00 94.19 78 HIS A O 1
ATOM 634 N N . ASN A 1 79 ? -4.421 -7.750 3.809 1.00 93.38 79 ASN A N 1
ATOM 635 C CA . ASN A 1 79 ? -4.506 -7.787 2.347 1.00 93.38 79 ASN A CA 1
ATOM 636 C C . ASN A 1 79 ? -5.116 -6.492 1.776 1.00 93.38 79 ASN A C 1
ATOM 638 O O . ASN A 1 79 ? -4.642 -5.993 0.756 1.00 93.38 79 ASN A O 1
ATOM 642 N N . GLN A 1 80 ? -6.115 -5.917 2.458 1.00 94.81 80 GLN A N 1
ATOM 643 C CA . GLN A 1 80 ? -6.691 -4.605 2.138 1.00 94.81 80 GLN A CA 1
ATOM 644 C C . GLN A 1 80 ? -5.638 -3.491 2.235 1.00 94.81 80 GLN A C 1
ATOM 646 O O . GLN A 1 80 ? -5.475 -2.729 1.283 1.00 94.81 80 GLN A O 1
ATOM 651 N N . ALA A 1 81 ? -4.890 -3.424 3.342 1.00 93.88 81 ALA A N 1
ATOM 652 C CA . ALA A 1 81 ? -3.831 -2.433 3.535 1.00 93.88 81 ALA A CA 1
ATOM 653 C C . ALA A 1 81 ? -2.744 -2.538 2.455 1.00 93.88 81 ALA A C 1
ATOM 655 O O . ALA A 1 81 ? -2.438 -1.553 1.785 1.00 93.88 81 ALA A O 1
ATOM 656 N N . MET A 1 82 ? -2.224 -3.747 2.218 1.00 93.12 82 MET A N 1
ATOM 657 C CA . MET A 1 82 ? -1.209 -3.992 1.190 1.00 93.12 82 MET A CA 1
ATOM 658 C C . MET A 1 82 ? -1.706 -3.612 -0.211 1.00 93.12 82 MET A C 1
ATOM 660 O O . MET A 1 82 ? -0.963 -2.994 -0.972 1.00 93.12 82 MET A O 1
ATOM 664 N N . TYR A 1 83 ? -2.961 -3.923 -0.555 1.00 92.44 83 TYR A N 1
ATOM 665 C CA . TYR A 1 83 ? -3.554 -3.512 -1.829 1.00 92.44 83 TYR A CA 1
ATOM 666 C C . TYR A 1 83 ? -3.612 -1.983 -1.966 1.00 92.44 83 TYR A C 1
ATOM 668 O O . TYR A 1 83 ? -3.134 -1.436 -2.963 1.00 92.44 83 TYR A O 1
ATOM 676 N N . LEU A 1 84 ? -4.127 -1.282 -0.950 1.00 92.44 84 LEU A N 1
ATOM 677 C CA . LEU A 1 84 ? -4.244 0.178 -0.957 1.00 92.44 84 LEU A CA 1
ATOM 678 C C . LEU A 1 84 ? -2.871 0.868 -1.050 1.00 92.44 84 LEU A C 1
ATOM 680 O O . LEU A 1 84 ? -2.714 1.772 -1.871 1.00 92.44 84 LEU A O 1
ATOM 684 N N . CYS A 1 85 ? -1.860 0.393 -0.317 1.00 91.06 85 CYS A N 1
ATOM 685 C CA . CYS A 1 85 ? -0.483 0.898 -0.405 1.00 91.06 85 CYS A CA 1
ATOM 686 C C . CYS A 1 85 ? 0.183 0.630 -1.768 1.00 91.06 85 CYS A C 1
ATOM 688 O O . CYS A 1 85 ? 1.077 1.370 -2.170 1.00 91.06 85 CYS A O 1
ATOM 690 N N . THR A 1 86 ? -0.255 -0.384 -2.528 1.00 88.31 86 THR A N 1
ATOM 691 C CA . THR A 1 86 ? 0.217 -0.589 -3.914 1.00 88.31 86 THR A CA 1
ATOM 692 C C . THR A 1 86 ? -0.497 0.270 -4.960 1.00 88.31 86 THR A C 1
ATOM 694 O O . THR A 1 86 ? -0.030 0.333 -6.097 1.00 88.31 86 THR A O 1
ATOM 697 N N . LYS A 1 87 ? -1.609 0.934 -4.612 1.00 87.62 87 LYS A N 1
ATOM 698 C CA . LYS A 1 87 ? -2.440 1.685 -5.568 1.00 87.62 87 LYS A CA 1
ATOM 699 C C . LYS A 1 87 ? -1.816 3.025 -5.979 1.00 87.62 87 LYS A C 1
ATOM 701 O O . LYS A 1 87 ? -1.891 3.392 -7.149 1.00 87.62 87 LYS A O 1
ATOM 706 N N . SER A 1 88 ? -1.210 3.755 -5.042 1.00 87.44 88 SER A N 1
ATOM 707 C CA . SER A 1 88 ? -0.427 4.965 -5.326 1.00 87.44 88 SER A CA 1
ATOM 708 C C . SER A 1 88 ? 0.614 5.229 -4.236 1.00 87.44 88 SER A C 1
ATOM 710 O O . SER A 1 88 ? 0.452 4.815 -3.087 1.00 87.44 88 SER A O 1
ATOM 712 N N . ALA A 1 89 ? 1.678 5.955 -4.592 1.00 87.06 89 ALA A N 1
ATOM 713 C CA . ALA A 1 89 ? 2.697 6.383 -3.633 1.00 87.06 89 ALA A CA 1
ATOM 714 C C . ALA A 1 89 ? 2.119 7.308 -2.545 1.00 87.06 89 ALA A C 1
ATOM 716 O O . ALA A 1 89 ? 2.527 7.208 -1.395 1.00 87.06 89 ALA A O 1
ATOM 717 N N . GLU A 1 90 ? 1.134 8.143 -2.895 1.00 90.06 90 GLU A N 1
ATOM 718 C CA . GLU A 1 90 ? 0.420 9.035 -1.969 1.00 90.06 90 GLU A CA 1
ATOM 719 C C . GLU A 1 90 ? -0.392 8.256 -0.929 1.00 90.06 90 GLU A C 1
ATOM 721 O O . GLU A 1 90 ? -0.336 8.557 0.257 1.00 90.06 90 GLU A O 1
ATOM 726 N N . TYR A 1 91 ? -1.121 7.214 -1.350 1.00 92.00 91 TYR A N 1
ATOM 727 C CA . TYR A 1 91 ? -1.896 6.379 -0.426 1.00 92.00 91 TYR A CA 1
ATOM 728 C C . TYR A 1 91 ? -0.972 5.714 0.593 1.00 92.00 91 TYR A C 1
ATOM 730 O O . TYR A 1 91 ? -1.265 5.695 1.787 1.00 92.00 91 TYR A O 1
ATOM 738 N N . ARG A 1 92 ? 0.175 5.220 0.116 1.00 91.00 92 ARG A N 1
ATOM 739 C CA . ARG A 1 92 ? 1.213 4.656 0.967 1.00 91.00 92 ARG A CA 1
ATOM 740 C C . ARG A 1 92 ? 1.819 5.700 1.909 1.00 91.00 92 ARG A C 1
ATOM 742 O O . ARG A 1 92 ? 1.918 5.414 3.097 1.00 91.00 92 ARG A O 1
ATOM 749 N N . SER A 1 93 ? 2.212 6.882 1.427 1.00 90.50 93 SER A N 1
ATOM 750 C CA . SER A 1 93 ? 2.827 7.906 2.285 1.00 90.50 93 SER A CA 1
ATOM 751 C C . SER A 1 93 ? 1.857 8.392 3.357 1.00 90.50 93 SER A C 1
ATOM 753 O O . SER A 1 93 ? 2.215 8.374 4.528 1.00 90.50 93 SER A O 1
ATOM 755 N N . THR A 1 94 ? 0.602 8.691 2.999 1.00 92.81 94 THR A N 1
ATOM 756 C CA . THR A 1 94 ? -0.436 9.043 3.978 1.00 92.81 94 THR A CA 1
ATOM 757 C C . THR A 1 94 ? -0.620 7.938 5.015 1.00 92.81 94 THR A C 1
ATOM 759 O O . THR A 1 94 ? -0.650 8.238 6.202 1.00 92.81 94 THR A O 1
ATOM 762 N N . PHE A 1 95 ? -0.695 6.665 4.608 1.00 93.38 95 PHE A N 1
ATOM 763 C CA . PHE A 1 95 ? -0.836 5.542 5.541 1.00 93.38 95 PHE A CA 1
ATOM 764 C C . PHE A 1 95 ? 0.372 5.384 6.489 1.00 93.38 95 PHE A C 1
ATOM 766 O O . PHE A 1 95 ? 0.181 5.096 7.670 1.00 93.38 95 PHE A O 1
ATOM 773 N N . MET A 1 96 ? 1.598 5.611 6.000 1.00 89.62 96 MET A N 1
ATOM 774 C CA . MET A 1 96 ? 2.834 5.586 6.803 1.00 89.62 96 MET A CA 1
ATOM 775 C C . MET A 1 96 ? 2.958 6.791 7.757 1.00 89.62 96 MET A C 1
ATOM 777 O O . MET A 1 96 ? 3.526 6.657 8.837 1.00 89.62 96 MET A O 1
ATOM 781 N N . GLU A 1 97 ? 2.430 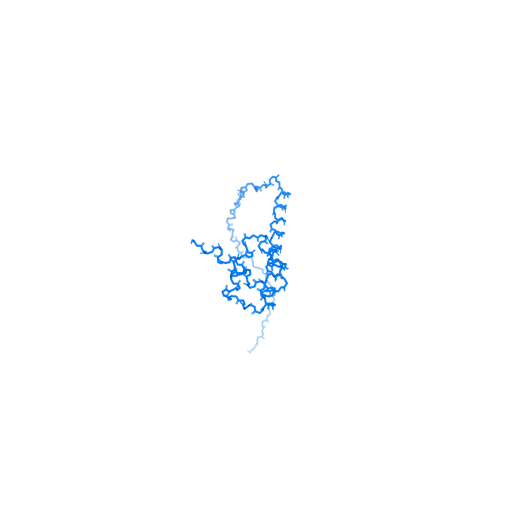7.960 7.383 1.00 92.00 97 GLU A N 1
ATOM 782 C CA . GLU A 1 97 ? 2.438 9.182 8.206 1.00 92.00 97 GLU A CA 1
ATOM 783 C C . GLU A 1 97 ? 1.438 9.134 9.376 1.00 92.00 97 GLU A C 1
ATOM 785 O O . GLU A 1 97 ? 1.596 9.858 10.363 1.00 92.00 97 GLU A O 1
ATOM 790 N N . MET A 1 98 ? 0.409 8.282 9.304 1.00 93.19 98 MET A N 1
ATOM 791 C CA . MET A 1 98 ? -0.529 8.094 10.413 1.00 93.19 98 MET A CA 1
ATOM 792 C C . MET A 1 98 ? 0.179 7.442 11.600 1.00 93.19 98 MET A C 1
ATOM 794 O O . MET A 1 98 ? 0.691 6.332 11.488 1.00 93.19 98 MET A O 1
ATOM 798 N N . THR A 1 99 ? 0.139 8.086 12.767 1.00 90.62 99 THR A N 1
ATOM 799 C CA . THR A 1 99 ? 0.786 7.586 13.990 1.00 90.62 99 THR A CA 1
ATOM 800 C C . THR A 1 99 ? -0.072 6.592 14.775 1.00 90.62 99 THR A C 1
ATOM 802 O O . THR A 1 99 ? 0.475 5.673 15.384 1.00 90.62 99 THR A O 1
ATOM 805 N N . THR A 1 100 ? -1.403 6.723 14.743 1.00 94.81 100 THR A N 1
ATOM 806 C CA . THR A 1 100 ? -2.326 5.879 15.519 1.00 94.81 100 THR A CA 1
ATOM 807 C C . THR A 1 100 ? -2.806 4.651 14.746 1.00 94.81 100 THR A C 1
ATOM 809 O O . THR A 1 100 ? -3.181 4.729 13.572 1.00 94.81 100 THR A O 1
ATOM 812 N N . LYS A 1 101 ? -2.878 3.516 15.450 1.00 94.69 101 LYS A N 1
ATOM 813 C CA . LYS A 1 101 ? -3.450 2.257 14.956 1.00 94.69 101 LYS A CA 1
ATOM 814 C C . LYS A 1 101 ? -4.896 2.432 14.501 1.00 94.69 101 LYS A C 1
ATOM 816 O O . LYS A 1 101 ? -5.290 1.965 13.437 1.00 94.69 101 LYS A O 1
ATOM 821 N N . GLU A 1 102 ? -5.693 3.127 15.302 1.00 95.25 102 GLU A N 1
ATOM 822 C CA . GLU A 1 102 ? -7.115 3.376 15.062 1.00 95.25 102 GLU A CA 1
ATOM 823 C C . GLU A 1 102 ? -7.312 4.246 13.814 1.00 95.25 102 GLU A C 1
ATOM 825 O O . GLU A 1 102 ? -8.240 4.017 13.036 1.00 95.25 102 GLU A O 1
ATOM 830 N N . GLY A 1 103 ? -6.399 5.198 13.586 1.00 95.06 103 GLY A N 1
ATOM 831 C CA . GLY A 1 103 ? -6.329 5.992 12.365 1.00 95.06 103 GLY A CA 1
ATOM 832 C C . GLY A 1 103 ? -6.044 5.120 11.144 1.00 95.06 103 GLY A C 1
ATOM 833 O O . GLY A 1 103 ? -6.844 5.115 10.209 1.00 95.06 103 GLY A O 1
ATOM 834 N N . ARG A 1 104 ? -4.968 4.323 11.185 1.00 95.31 104 ARG A N 1
ATOM 835 C CA . ARG A 1 104 ? -4.590 3.378 10.116 1.00 95.31 104 ARG A CA 1
ATOM 836 C C . ARG A 1 104 ? -5.717 2.393 9.786 1.00 95.31 104 ARG A C 1
ATOM 838 O O . ARG A 1 104 ? -6.071 2.232 8.620 1.00 95.31 104 ARG A O 1
ATOM 845 N N . MET A 1 105 ? -6.353 1.805 10.799 1.00 95.12 105 MET A N 1
ATOM 846 C CA . MET A 1 105 ? -7.516 0.916 10.650 1.00 95.12 105 MET A CA 1
ATOM 847 C C . MET A 1 105 ? -8.703 1.619 9.971 1.00 95.12 105 MET A C 1
ATOM 849 O O . MET A 1 105 ? -9.287 1.077 9.031 1.00 95.12 105 MET A O 1
ATOM 853 N N . SER A 1 106 ? -9.042 2.833 10.414 1.00 95.69 106 SER A N 1
ATOM 854 C CA . SER A 1 106 ? -10.152 3.619 9.854 1.00 95.69 106 SER A CA 1
ATOM 855 C C . SER A 1 106 ? -9.883 4.042 8.408 1.00 95.69 106 SER A C 1
ATOM 857 O O . SER A 1 106 ? -10.784 3.991 7.572 1.00 95.69 106 SER A O 1
ATOM 859 N N . TRP A 1 107 ? -8.635 4.402 8.095 1.00 95.94 107 TRP A N 1
ATOM 860 C CA . TRP A 1 107 ? -8.176 4.731 6.745 1.00 95.94 107 TRP A CA 1
ATOM 861 C C . TRP A 1 107 ? -8.317 3.535 5.797 1.00 95.94 107 TRP A C 1
ATOM 863 O O . TRP A 1 107 ? -8.889 3.685 4.716 1.00 95.94 107 TRP A O 1
ATOM 873 N N . ILE A 1 108 ? -7.888 2.336 6.223 1.00 95.38 108 ILE A N 1
ATOM 874 C CA . ILE A 1 108 ? -8.034 1.102 5.432 1.00 95.38 108 ILE A CA 1
ATOM 875 C C . ILE A 1 108 ? -9.510 0.857 5.109 1.00 95.38 108 ILE A C 1
ATOM 877 O O . ILE A 1 108 ? -9.844 0.651 3.945 1.00 95.38 108 ILE A O 1
ATOM 881 N N . GLN A 1 109 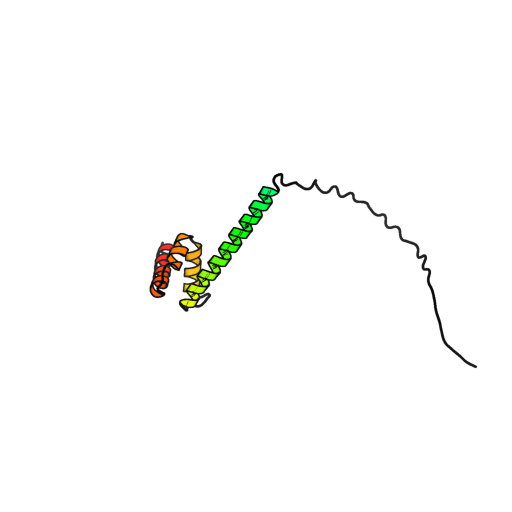? -10.399 0.920 6.108 1.00 94.81 109 GLN A N 1
ATOM 882 C CA . GLN A 1 109 ? -11.833 0.697 5.887 1.00 94.81 109 GLN A CA 1
ATOM 883 C C . GLN A 1 109 ? -12.446 1.760 4.965 1.00 94.81 109 GLN A C 1
ATOM 885 O O . GLN A 1 109 ? -13.129 1.404 4.009 1.00 94.81 109 GLN A O 1
ATOM 890 N N . PHE A 1 110 ? -12.160 3.048 5.186 1.00 94.81 110 PHE A N 1
ATOM 891 C CA . PHE A 1 110 ? -12.693 4.140 4.367 1.00 94.81 110 PHE A CA 1
ATOM 892 C C . PHE A 1 110 ? -12.287 4.022 2.892 1.00 94.81 110 PHE A C 1
ATOM 894 O O . PHE A 1 110 ? -13.144 4.071 2.008 1.00 94.81 110 PHE A O 1
ATOM 901 N N . TYR A 1 111 ? -10.995 3.829 2.608 1.00 93.94 111 TYR A N 1
ATOM 902 C CA . TYR A 1 111 ? -10.517 3.717 1.229 1.00 93.94 111 TYR A CA 1
ATOM 903 C C . TYR A 1 111 ? -10.887 2.381 0.583 1.00 93.94 111 TYR A C 1
ATOM 905 O O . TYR A 1 111 ? -11.109 2.339 -0.630 1.00 93.94 111 TYR A O 1
ATOM 913 N N . TRP A 1 112 ? -11.016 1.301 1.358 1.00 94.12 112 TRP A N 1
ATOM 914 C CA . TRP A 1 112 ? -11.548 0.038 0.853 1.00 94.12 112 TRP A CA 1
ATOM 915 C C . TRP A 1 112 ? -13.009 0.188 0.423 1.00 94.12 112 TRP A C 1
ATOM 917 O O . TRP A 1 112 ? -13.351 -0.142 -0.712 1.00 94.12 112 TRP A O 1
ATOM 927 N N . ASP A 1 113 ? -13.847 0.775 1.276 1.00 93.12 113 ASP A N 1
ATOM 928 C CA . ASP A 1 113 ? -15.237 1.091 0.958 1.00 93.12 113 ASP A CA 1
ATOM 929 C C . ASP A 1 113 ? -15.342 2.005 -0.268 1.00 93.12 113 ASP A C 1
ATOM 931 O O . ASP A 1 113 ? -16.096 1.709 -1.191 1.00 93.12 113 ASP A O 1
ATOM 935 N N . MET A 1 114 ? -14.559 3.086 -0.323 1.00 91.12 114 MET A N 1
ATOM 936 C CA . MET A 1 114 ? -14.565 4.030 -1.447 1.00 91.12 114 MET A CA 1
ATOM 937 C C . MET A 1 114 ? -14.129 3.386 -2.774 1.00 91.12 114 MET A C 1
ATOM 939 O O . MET A 1 114 ? -14.571 3.815 -3.836 1.00 91.12 114 MET A O 1
ATOM 943 N N . THR A 1 115 ? -13.258 2.372 -2.738 1.00 87.44 115 THR A N 1
ATOM 944 C CA . THR A 1 115 ? -12.777 1.680 -3.948 1.00 87.44 115 THR A CA 1
ATOM 945 C C . THR A 1 115 ? -13.640 0.498 -4.380 1.00 87.44 115 THR A C 1
ATOM 947 O O . THR A 1 115 ? -13.551 0.099 -5.540 1.00 87.44 115 THR A O 1
ATOM 950 N N . ASN A 1 116 ? -14.474 -0.051 -3.489 1.00 82.62 116 ASN A N 1
ATOM 951 C CA . ASN A 1 116 ? -15.304 -1.229 -3.766 1.00 82.62 116 ASN A CA 1
ATOM 952 C C . ASN A 1 116 ? -16.815 -0.937 -3.832 1.00 82.62 116 ASN A C 1
ATOM 954 O O . ASN A 1 116 ? -17.564 -1.775 -4.339 1.00 82.62 116 ASN A O 1
ATOM 958 N N . LYS A 1 117 ? -17.280 0.232 -3.373 1.00 74.12 117 LYS A N 1
ATOM 959 C CA . LYS A 1 117 ? -18.653 0.700 -3.611 1.00 74.12 117 LYS A CA 1
ATOM 960 C C . LYS A 1 117 ? -18.810 1.096 -5.084 1.00 74.12 117 LYS A C 1
ATOM 962 O O . LYS A 1 117 ? -18.095 1.965 -5.577 1.00 74.12 117 LYS A O 1
ATOM 967 N N . LYS A 1 118 ? -19.730 0.410 -5.765 1.00 56.12 118 LYS A N 1
ATOM 968 C CA . LYS A 1 118 ? -20.206 0.700 -7.126 1.00 56.12 118 LYS A CA 1
ATOM 969 C C . LYS A 1 118 ? -21.491 1.514 -7.073 1.00 56.12 118 LYS A C 1
ATOM 971 O O . LYS A 1 118 ? -22.275 1.256 -6.134 1.00 56.12 118 LYS A O 1
#

Foldseek 3Di:
DDDDDDDDDDDDDPDDDPPDPPPPPPPPPPPPPDPPCPVVVVVVVVVVVVVVVVVVVLVVLLVVVCVVLVNDPPPPLNVLSVVQVVPDVVSVVVLSPDPDSVVNSVSSVVVSCVVPPD

Solvent-accessible surface area (backbone atoms only — not comparable to full-atom values): 7537 Å² total; per-residue (Å²): 131,90,83,89,85,87,85,88,89,83,88,84,87,87,67,83,76,80,78,69,84,77,77,79,72,79,71,81,62,76,76,76,80,70,65,95,47,62,65,56,54,52,47,54,50,50,51,55,50,51,56,52,51,48,57,48,56,50,52,55,52,58,53,47,55,40,49,73,64,64,47,54,85,85,35,72,68,40,50,50,42,55,52,50,42,71,71,38,72,64,53,30,50,57,55,69,69,49,87,47,59,70,54,44,54,49,50,43,52,54,54,49,49,66,71,68,62,127

Organism: Setaria italica (NCBI:txid4555)